Protein AF-A0A9K3GVF9-F1 (afdb_monomer)

Nearest PDB structures (foldseek):
  4v6y-assembly1_AT  TM=5.391E-01  e=9.243E+00  Escherichia coli K-12

Sequence (62 aa):
MPMVTVRRVLYKVGRAVMCGLTTKGEYGVKTVIEMLKDELEFTMALSGCPTLNGVTANHIRT

Foldseek 3Di:
DVVVVVVVVCVVLVVQLVVLCVPPRPVRNVVSVVVVVVVVCVVCVVVVHNDPVSDDCVSDDD

Mean predicted aligned error: 5.15 Å

InterPro domains:
  IPR000262 FMN-dependent dehydrogenase [PF01070] (13-61)
  IPR013785 Aldolase-type TIM barrel [G3DSA:3.20.20.70] (10-62)

pLDDT: mean 89.75, std 11.9, range [53.94, 98.38]

Organism: Helianthus annuus (NCBI:txid4232)

Structure (mmCIF, N/CA/C/O backbone):
data_AF-A0A9K3GVF9-F1
#
_entry.id   AF-A0A9K3GVF9-F1
#
loop_
_atom_site.group_PDB
_atom_site.id
_atom_site.type_symbol
_atom_site.label_atom_id
_atom_site.label_alt_id
_atom_site.label_comp_id
_atom_site.label_asym_id
_atom_site.label_entity_id
_atom_site.label_seq_id
_atom_site.pdbx_PDB_ins_code
_atom_site.Cartn_x
_atom_site.Cartn_y
_atom_site.Cartn_z
_atom_site.occupancy
_atom_site.B_iso_or_equiv
_atom_site.auth_seq_id
_atom_site.auth_comp_id
_atom_site.auth_asym_id
_atom_site.auth_atom_id
_atom_site.pdbx_PDB_model_num
ATOM 1 N N . MET A 1 1 ? 21.755 2.416 -2.228 1.00 53.94 1 MET A N 1
ATOM 2 C CA . MET A 1 1 ? 20.450 2.856 -2.777 1.00 53.94 1 MET A CA 1
ATOM 3 C C . MET A 1 1 ? 19.176 2.230 -2.150 1.00 53.94 1 MET A C 1
ATOM 5 O O . MET A 1 1 ? 18.110 2.538 -2.666 1.00 53.94 1 MET A O 1
ATOM 9 N N . PRO A 1 2 ? 19.172 1.455 -1.038 1.00 59.84 2 PRO A N 1
ATOM 10 C CA . PRO A 1 2 ? 17.904 0.964 -0.460 1.00 59.84 2 PRO A CA 1
ATOM 11 C C . PRO A 1 2 ? 17.140 2.043 0.334 1.00 59.84 2 PRO A C 1
ATOM 13 O O . PRO A 1 2 ? 15.913 2.080 0.327 1.00 59.84 2 PRO A O 1
ATOM 16 N N . MET A 1 3 ? 17.857 2.982 0.961 1.00 55.25 3 MET A N 1
ATOM 17 C CA . MET A 1 3 ? 17.278 3.990 1.860 1.00 55.25 3 MET A CA 1
ATOM 18 C C . MET A 1 3 ? 16.319 4.971 1.159 1.00 55.25 3 MET A C 1
ATOM 20 O O . MET A 1 3 ? 15.321 5.381 1.746 1.00 55.25 3 MET A O 1
ATOM 24 N N . VAL A 1 4 ? 16.569 5.316 -0.111 1.00 62.41 4 VAL A N 1
ATOM 25 C CA . VAL A 1 4 ? 15.703 6.229 -0.885 1.00 62.41 4 VAL A CA 1
ATOM 26 C C . VAL A 1 4 ? 14.388 5.5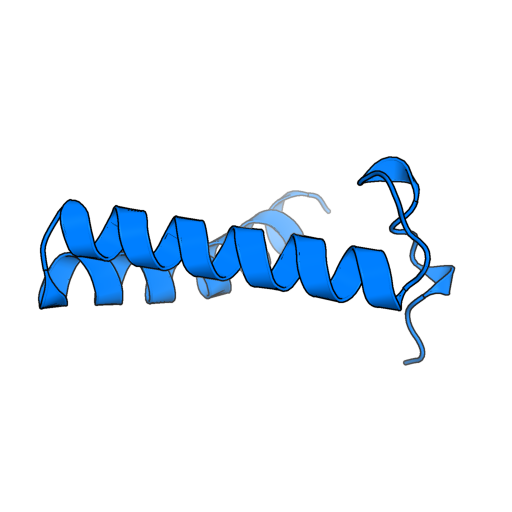46 -1.280 1.00 62.41 4 VAL A C 1
ATOM 28 O O . VAL A 1 4 ? 13.322 6.154 -1.187 1.00 62.41 4 VAL A O 1
ATOM 31 N N . THR A 1 5 ? 14.444 4.266 -1.659 1.00 64.19 5 THR A N 1
ATOM 32 C CA . THR A 1 5 ? 13.262 3.467 -2.014 1.00 64.19 5 THR A CA 1
ATOM 33 C C . THR A 1 5 ? 12.364 3.236 -0.802 1.00 64.19 5 THR A C 1
ATOM 35 O O . THR A 1 5 ? 11.160 3.477 -0.891 1.00 64.19 5 THR A O 1
ATOM 38 N N . VAL A 1 6 ? 12.945 2.883 0.354 1.00 65.25 6 VAL A N 1
ATOM 39 C CA . VAL A 1 6 ? 12.196 2.733 1.617 1.00 65.25 6 VAL A CA 1
ATOM 40 C C . VAL A 1 6 ? 11.475 4.035 1.974 1.00 65.25 6 VAL A C 1
ATOM 42 O O . VAL A 1 6 ? 10.289 4.013 2.297 1.00 65.25 6 VAL A O 1
ATOM 45 N N . ARG A 1 7 ? 12.138 5.189 1.816 1.00 70.75 7 ARG A N 1
ATOM 46 C CA . ARG A 1 7 ? 11.535 6.505 2.082 1.00 70.75 7 ARG A CA 1
ATOM 47 C C . ARG A 1 7 ? 10.335 6.801 1.176 1.00 70.75 7 ARG A C 1
ATOM 49 O O . ARG A 1 7 ? 9.346 7.373 1.632 1.00 70.75 7 ARG A O 1
ATOM 56 N N . ARG A 1 8 ? 10.404 6.406 -0.101 1.00 71.00 8 ARG A N 1
ATOM 57 C CA . ARG A 1 8 ? 9.342 6.653 -1.090 1.00 71.00 8 ARG A CA 1
ATOM 58 C C . ARG A 1 8 ? 8.102 5.785 -0.829 1.00 71.00 8 ARG A C 1
ATOM 60 O O . ARG A 1 8 ? 6.988 6.288 -0.962 1.00 71.00 8 ARG A O 1
ATOM 67 N N . VAL A 1 9 ? 8.287 4.526 -0.422 1.00 73.56 9 VAL A N 1
ATOM 68 C CA . VAL A 1 9 ? 7.182 3.622 -0.042 1.00 73.56 9 VAL A CA 1
ATOM 69 C C . VAL A 1 9 ? 6.538 4.071 1.272 1.00 73.56 9 VAL A C 1
ATOM 71 O O . VAL A 1 9 ? 5.317 4.219 1.320 1.00 73.56 9 VAL A O 1
ATOM 74 N N . LEU A 1 10 ? 7.341 4.395 2.297 1.00 74.19 10 LEU A N 1
ATOM 75 C CA . LEU A 1 10 ? 6.827 4.886 3.583 1.00 74.19 10 LEU A CA 1
ATOM 76 C C . LEU A 1 10 ? 5.989 6.156 3.426 1.00 74.19 10 LEU A C 1
ATOM 78 O O . LEU A 1 10 ? 4.952 6.289 4.063 1.00 74.19 10 LEU A O 1
ATOM 82 N N . TYR A 1 11 ? 6.417 7.089 2.575 1.00 76.69 11 TYR A N 1
ATOM 83 C CA . TYR A 1 11 ? 5.683 8.334 2.357 1.00 76.69 11 TYR A CA 1
ATOM 84 C C . TYR A 1 11 ? 4.295 8.099 1.746 1.00 76.69 11 TYR A C 1
ATOM 86 O O . TYR A 1 11 ? 3.320 8.721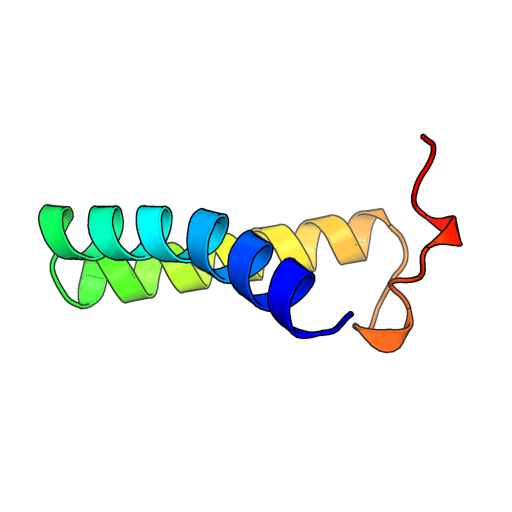 2.172 1.00 76.69 11 TYR A O 1
ATOM 94 N N . LYS A 1 12 ? 4.198 7.203 0.754 1.00 78.44 12 LYS A N 1
ATOM 95 C CA . LYS A 1 12 ? 2.934 6.916 0.062 1.00 78.44 12 LYS A CA 1
ATOM 96 C C . LYS A 1 12 ? 1.973 6.111 0.940 1.00 78.44 12 LYS A C 1
ATOM 98 O O . LYS A 1 12 ? 0.817 6.500 1.074 1.00 78.44 12 LYS A O 1
ATOM 103 N N . VAL A 1 13 ? 2.454 5.040 1.572 1.00 92.25 13 VAL A N 1
ATOM 104 C CA . VAL A 1 13 ? 1.619 4.161 2.411 1.00 92.25 13 VAL A CA 1
ATOM 105 C C . VAL A 1 13 ? 1.321 4.802 3.768 1.00 92.25 13 VAL A C 1
ATOM 107 O O . VAL A 1 13 ? 0.194 4.740 4.249 1.00 92.25 13 VAL A O 1
ATOM 110 N N . GLY A 1 14 ? 2.302 5.480 4.368 1.00 91.88 14 GLY A N 1
ATOM 111 C CA . GLY A 1 14 ? 2.180 6.059 5.706 1.00 91.88 14 GLY A CA 1
ATOM 112 C C . GLY A 1 14 ? 1.065 7.095 5.815 1.00 91.88 14 GLY A C 1
ATOM 113 O O . GLY A 1 14 ? 0.319 7.086 6.791 1.00 91.88 14 GLY A O 1
ATOM 114 N N . ARG A 1 15 ? 0.880 7.942 4.792 1.00 91.56 15 ARG A N 1
ATOM 115 C CA . ARG A 1 15 ? -0.256 8.875 4.764 1.00 91.56 15 ARG A CA 1
ATOM 116 C C . ARG A 1 15 ? -1.602 8.167 4.699 1.00 91.56 15 ARG A C 1
ATOM 118 O O . ARG A 1 15 ? -2.500 8.539 5.442 1.00 91.56 15 ARG A O 1
ATOM 125 N N . ALA A 1 16 ? -1.734 7.162 3.836 1.00 94.06 16 ALA A N 1
ATOM 126 C CA . ALA A 1 16 ? -2.983 6.422 3.692 1.00 94.06 16 A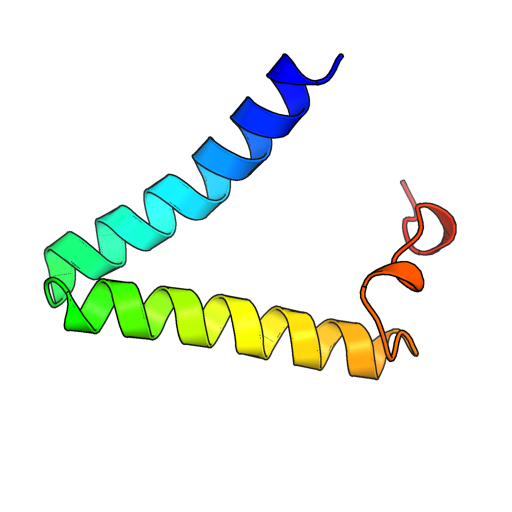LA A CA 1
ATOM 127 C C . ALA A 1 16 ? -3.371 5.734 5.012 1.00 94.06 16 ALA A C 1
ATOM 129 O O . ALA A 1 16 ? -4.507 5.864 5.467 1.00 94.06 16 ALA A O 1
ATOM 130 N N . VAL A 1 17 ? -2.405 5.089 5.675 1.00 96.00 17 VAL A N 1
ATOM 131 C CA . VAL A 1 17 ? -2.602 4.454 6.987 1.00 96.00 17 VAL A CA 1
ATOM 132 C C . VAL A 1 17 ? -3.000 5.479 8.052 1.00 96.00 17 VAL A C 1
ATOM 134 O O . VAL A 1 17 ? -3.961 5.244 8.780 1.00 96.00 17 VAL A O 1
ATOM 137 N N . MET A 1 18 ? -2.334 6.638 8.113 1.00 96.06 18 MET A N 1
ATOM 138 C CA . MET A 1 18 ? -2.707 7.705 9.051 1.00 96.06 18 MET A CA 1
ATOM 139 C C . MET A 1 18 ? -4.130 8.219 8.815 1.00 96.06 18 MET A C 1
ATOM 141 O O . MET A 1 18 ? -4.856 8.425 9.781 1.00 96.06 18 MET A O 1
ATOM 145 N N . CYS A 1 19 ? -4.558 8.379 7.560 1.00 95.00 19 CYS A N 1
ATOM 146 C CA . CYS A 1 19 ? -5.938 8.757 7.242 1.00 95.00 19 CYS A CA 1
ATOM 147 C C . CYS A 1 19 ? -6.951 7.682 7.670 1.00 95.00 19 CYS A C 1
ATOM 149 O O . CYS A 1 19 ? -8.018 8.012 8.184 1.00 95.00 19 CYS A O 1
ATOM 151 N N . GLY A 1 20 ? -6.630 6.396 7.501 1.00 97.19 20 GLY A N 1
ATOM 152 C CA . GLY A 1 20 ? -7.463 5.304 8.017 1.00 97.19 20 GLY A CA 1
ATOM 153 C C . GLY A 1 20 ? -7.584 5.352 9.543 1.00 97.19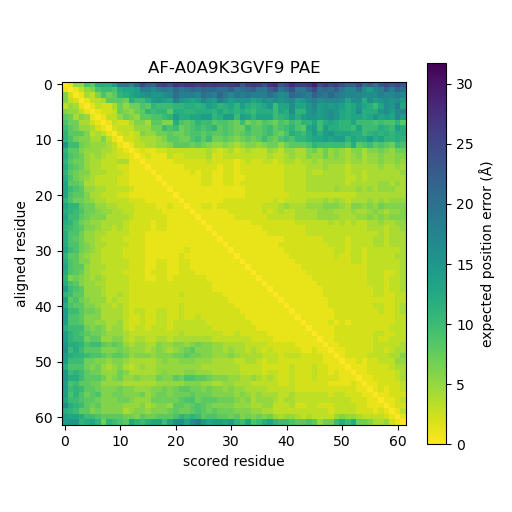 20 GLY A C 1
ATOM 154 O O . GLY A 1 20 ? -8.686 5.279 10.090 1.00 97.19 20 GLY A O 1
ATOM 155 N N . LEU A 1 21 ? -6.460 5.571 10.226 1.00 98.00 21 LEU A N 1
ATOM 156 C CA . LEU A 1 21 ? -6.408 5.655 11.682 1.00 98.00 21 LEU A CA 1
ATOM 157 C C . LEU A 1 21 ? -7.230 6.830 12.226 1.00 98.00 21 LEU A C 1
ATOM 159 O O . LEU A 1 21 ? -7.988 6.655 13.177 1.00 98.00 21 LEU A O 1
ATOM 163 N N . THR A 1 22 ? -7.120 8.016 11.623 1.00 98.00 22 THR A N 1
ATOM 164 C CA . THR A 1 22 ? -7.854 9.203 12.092 1.00 98.00 22 THR A CA 1
ATOM 165 C C . THR A 1 22 ? -9.348 9.151 11.788 1.00 98.00 22 THR A C 1
ATOM 167 O O . THR A 1 22 ? -10.122 9.814 12.471 1.00 98.00 22 THR A O 1
ATOM 170 N N . THR A 1 23 ? -9.772 8.377 10.786 1.00 97.44 23 THR A N 1
ATOM 171 C CA . THR A 1 23 ? -11.186 8.291 10.385 1.00 97.44 23 THR A CA 1
ATOM 172 C C . THR A 1 23 ? -11.957 7.205 11.127 1.00 97.44 23 THR A C 1
ATOM 174 O O . THR A 1 23 ? -13.093 7.446 11.531 1.00 97.44 23 THR A O 1
ATOM 177 N N . LYS A 1 24 ? -11.379 6.006 11.294 1.00 97.88 24 LYS A N 1
ATOM 178 C CA . LYS A 1 24 ? -12.057 4.848 11.914 1.00 97.88 24 LYS A CA 1
ATOM 179 C C . LYS A 1 24 ? -11.139 4.004 12.810 1.00 97.88 24 LYS A C 1
ATOM 181 O O . LYS A 1 24 ? -11.402 2.819 13.013 1.00 97.88 24 LYS A O 1
ATOM 186 N N . GLY A 1 25 ? -10.057 4.578 13.335 1.00 97.50 25 GLY A N 1
ATOM 187 C CA . GLY A 1 25 ? -9.121 3.856 14.197 1.00 97.50 25 GLY A CA 1
ATOM 188 C C . GLY A 1 25 ? -8.509 2.640 13.496 1.00 97.50 25 GLY A C 1
ATOM 189 O O . GLY A 1 25 ? -8.248 2.661 12.292 1.00 97.50 25 GLY A O 1
ATOM 190 N N . GLU A 1 26 ? -8.309 1.558 14.245 1.00 98.00 26 GLU A N 1
ATOM 191 C CA . GLU A 1 26 ? -7.772 0.294 13.722 1.00 98.00 26 GLU A CA 1
ATOM 192 C C . GLU A 1 26 ? -8.578 -0.238 12.527 1.00 98.00 26 GLU A C 1
ATOM 194 O O . GLU A 1 26 ? -7.996 -0.649 11.523 1.00 98.00 26 GLU A O 1
ATOM 199 N N . TYR A 1 27 ? -9.912 -0.168 12.589 1.00 98.38 27 TYR A N 1
ATOM 200 C CA . TYR A 1 27 ? -10.775 -0.626 11.499 1.00 98.38 27 TYR A CA 1
ATOM 201 C C . TYR A 1 27 ? -10.495 0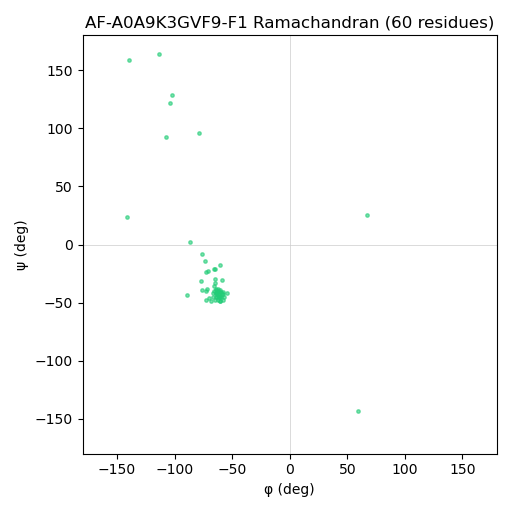.139 10.199 1.00 98.38 27 TYR A C 1
ATOM 203 O O . TYR A 1 27 ? -10.434 -0.453 9.119 1.00 98.38 27 TYR A O 1
ATOM 211 N N . GLY A 1 28 ? -10.283 1.454 10.292 1.00 97.81 28 GLY A N 1
ATOM 212 C CA . GLY A 1 28 ? -9.937 2.280 9.137 1.00 97.81 28 GLY A CA 1
ATOM 213 C C . GLY A 1 28 ? -8.569 1.932 8.559 1.00 97.81 28 GLY A C 1
ATOM 214 O O . GLY A 1 28 ? -8.430 1.851 7.341 1.00 97.81 28 GLY A O 1
ATOM 215 N N . VAL A 1 29 ? -7.578 1.650 9.411 1.00 97.94 29 VAL A N 1
ATOM 216 C CA . VAL A 1 29 ? -6.264 1.156 8.965 1.00 97.94 29 VAL A CA 1
ATOM 217 C C . VAL A 1 29 ? -6.401 -0.174 8.229 1.00 97.94 29 VAL A C 1
ATOM 219 O O . VAL A 1 29 ? -5.875 -0.309 7.124 1.00 97.94 29 VAL A O 1
ATOM 222 N N . LYS A 1 30 ? -7.138 -1.131 8.804 1.00 98.12 30 LYS A N 1
ATOM 223 C CA . LYS A 1 30 ? -7.377 -2.440 8.188 1.00 98.12 30 LYS A CA 1
ATOM 224 C C . LYS A 1 30 ? -8.038 -2.298 6.818 1.00 98.12 30 LYS A C 1
ATOM 226 O O . LYS A 1 30 ? -7.522 -2.837 5.846 1.00 98.12 30 LYS A O 1
ATOM 231 N N . THR A 1 31 ? -9.090 -1.484 6.735 1.00 98.06 31 THR A N 1
ATOM 232 C CA . THR A 1 31 ? -9.795 -1.199 5.474 1.00 98.06 31 THR A CA 1
ATOM 233 C C . THR A 1 31 ? -8.843 -0.623 4.422 1.00 98.06 31 THR A C 1
ATOM 235 O O . THR A 1 31 ? -8.858 -1.046 3.273 1.00 98.06 31 THR A O 1
ATOM 238 N N . VAL A 1 32 ? -7.988 0.338 4.794 1.00 97.31 32 VAL A N 1
ATOM 239 C CA . VAL A 1 32 ? -7.021 0.936 3.858 1.00 97.31 32 VAL A CA 1
ATOM 240 C C . VAL A 1 32 ? -6.014 -0.093 3.349 1.00 97.31 32 VAL A C 1
ATOM 242 O O . VAL A 1 32 ? -5.698 -0.094 2.161 1.00 97.31 32 VAL A O 1
ATOM 245 N N . ILE A 1 33 ? -5.508 -0.964 4.222 1.00 96.75 33 ILE A N 1
ATOM 246 C CA . ILE A 1 33 ? -4.563 -2.015 3.830 1.00 96.75 33 ILE A CA 1
ATOM 247 C C . ILE A 1 33 ? -5.239 -3.036 2.906 1.00 96.75 33 ILE A C 1
ATOM 249 O O . ILE A 1 33 ? -4.631 -3.428 1.912 1.00 96.75 33 ILE A O 1
ATOM 253 N N . GLU A 1 34 ? -6.483 -3.425 3.194 1.00 98.19 34 GLU A N 1
ATOM 254 C CA . GLU A 1 34 ? -7.282 -4.308 2.332 1.00 98.19 34 GLU A CA 1
ATOM 255 C C . GLU A 1 34 ? -7.507 -3.675 0.954 1.00 98.19 34 GLU A C 1
ATOM 257 O O . GLU A 1 34 ? -7.150 -4.288 -0.045 1.00 98.19 34 GLU A O 1
ATOM 262 N N . MET A 1 35 ? -7.928 -2.407 0.881 1.00 97.44 35 MET A N 1
ATOM 263 C CA . MET A 1 35 ? -8.085 -1.700 -0.400 1.00 97.44 35 MET A CA 1
ATOM 264 C C . MET A 1 35 ? -6.779 -1.633 -1.207 1.00 97.44 35 MET A C 1
ATOM 266 O O . MET A 1 35 ? -6.786 -1.834 -2.418 1.00 97.44 35 MET A O 1
ATOM 270 N N . LEU A 1 36 ? -5.642 -1.356 -0.555 1.00 96.06 36 LEU A N 1
ATOM 271 C CA . LEU A 1 36 ? -4.340 -1.331 -1.234 1.00 96.06 36 LEU A CA 1
ATOM 272 C C . LEU A 1 36 ? -3.927 -2.714 -1.749 1.00 96.06 36 LEU A C 1
ATOM 274 O O . LEU A 1 36 ? -3.286 -2.805 -2.797 1.00 96.06 36 LEU A O 1
ATOM 278 N N . LYS A 1 37 ? -4.260 -3.774 -1.008 1.00 95.69 37 LYS A N 1
ATOM 279 C CA . LYS A 1 37 ? -4.006 -5.153 -1.417 1.00 95.69 37 LYS A CA 1
ATOM 280 C C . LYS A 1 37 ? -4.884 -5.533 -2.612 1.00 95.69 37 LYS A C 1
ATOM 282 O O . LYS A 1 37 ? -4.347 -6.028 -3.598 1.00 95.69 37 LYS A O 1
ATOM 287 N N . ASP A 1 38 ? -6.182 -5.259 -2.541 1.00 97.62 38 ASP A N 1
ATOM 288 C CA . ASP A 1 38 ? -7.142 -5.594 -3.595 1.00 97.62 38 ASP A CA 1
ATOM 289 C C . ASP A 1 38 ? -6.789 -4.883 -4.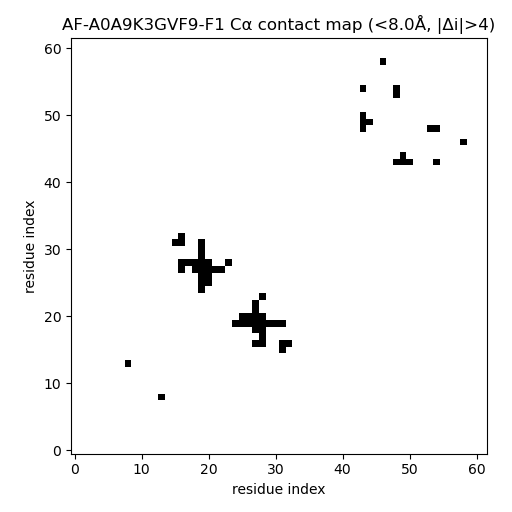909 1.00 97.62 38 ASP A C 1
ATOM 291 O O . ASP A 1 38 ? -6.759 -5.509 -5.966 1.00 97.62 38 ASP A O 1
ATOM 295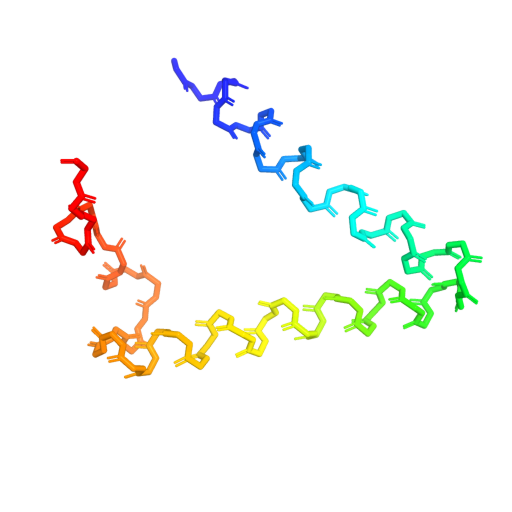 N N . GLU A 1 39 ? -6.426 -3.597 -4.849 1.00 97.00 39 GLU A N 1
ATOM 296 C CA . GLU A 1 39 ? -6.001 -2.832 -6.029 1.00 97.00 39 GLU A CA 1
ATOM 297 C C . GLU A 1 39 ? -4.701 -3.386 -6.640 1.00 97.00 39 GLU A C 1
ATOM 299 O O . GLU A 1 39 ? -4.550 -3.443 -7.865 1.00 97.00 39 GLU A O 1
ATOM 304 N N . LEU A 1 40 ? -3.757 -3.823 -5.796 1.00 95.12 40 LEU A N 1
ATOM 305 C CA . LEU A 1 40 ? -2.524 -4.460 -6.255 1.00 95.12 40 LEU A CA 1
ATOM 306 C C . LEU A 1 40 ? -2.821 -5.789 -6.961 1.00 95.12 40 LEU A C 1
ATOM 308 O O . LEU A 1 40 ? -2.312 -6.011 -8.060 1.00 95.12 40 LEU A O 1
ATOM 312 N N . GLU A 1 41 ? -3.645 -6.650 -6.362 1.00 96.56 41 GLU A N 1
ATOM 313 C CA . GLU A 1 41 ? -4.040 -7.938 -6.945 1.00 96.56 41 GLU A CA 1
ATOM 314 C C . GLU A 1 41 ? -4.815 -7.745 -8.256 1.00 96.56 41 GLU A C 1
ATOM 316 O O . GLU A 1 41 ? -4.521 -8.411 -9.254 1.00 96.56 41 GLU A O 1
ATOM 321 N N . PHE A 1 42 ? -5.736 -6.780 -8.296 1.00 96.94 42 PHE A N 1
ATOM 322 C CA . PHE A 1 42 ? -6.492 -6.431 -9.496 1.00 96.94 42 PHE A CA 1
ATOM 323 C C . PHE A 1 42 ? -5.577 -5.937 -10.624 1.00 96.94 42 PHE A C 1
ATOM 325 O O . PHE A 1 42 ? -5.634 -6.438 -11.749 1.00 96.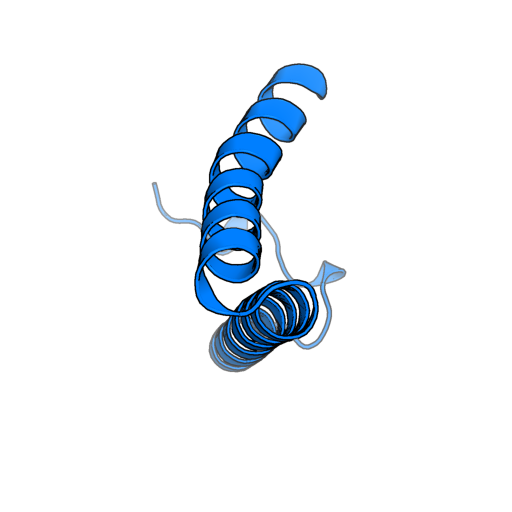94 42 PHE A O 1
ATOM 332 N N . THR A 1 43 ? -4.657 -5.019 -10.319 1.00 95.81 43 THR A N 1
ATOM 333 C CA . THR A 1 43 ? -3.680 -4.510 -11.295 1.00 95.81 43 THR A CA 1
ATOM 334 C C . THR A 1 43 ? -2.754 -5.617 -11.800 1.00 95.81 43 THR A C 1
ATOM 336 O O . THR A 1 43 ? -2.437 -5.677 -12.991 1.00 95.81 43 THR A O 1
ATOM 339 N N . MET A 1 44 ? -2.322 -6.516 -10.916 1.00 96.44 44 MET A N 1
ATOM 340 C CA . MET A 1 44 ? -1.491 -7.662 -11.274 1.00 96.44 44 MET A CA 1
ATOM 341 C C . MET A 1 44 ? -2.219 -8.631 -12.208 1.00 96.44 44 MET A C 1
ATOM 343 O O . MET A 1 44 ? -1.628 -9.065 -13.200 1.00 96.44 44 MET A O 1
ATOM 347 N N . ALA A 1 45 ? -3.500 -8.907 -11.952 1.00 96.69 45 ALA A N 1
ATOM 348 C CA . ALA A 1 45 ? -4.332 -9.718 -12.836 1.00 96.69 45 ALA A CA 1
ATOM 349 C C . ALA A 1 45 ? -4.443 -9.090 -14.236 1.00 96.69 45 ALA A C 1
ATOM 351 O O . ALA A 1 45 ? -4.222 -9.775 -15.236 1.00 96.69 45 ALA A O 1
ATOM 352 N N . LEU A 1 46 ? -4.688 -7.776 -14.312 1.00 95.88 46 LEU A N 1
ATOM 353 C CA . LEU A 1 46 ? -4.733 -7.037 -15.581 1.00 95.88 46 LEU A CA 1
ATOM 354 C C . LEU A 1 46 ? -3.379 -6.993 -16.303 1.00 95.88 46 LEU A C 1
ATOM 356 O O . LEU A 1 46 ? -3.333 -6.953 -17.530 1.00 95.88 46 LEU A O 1
ATOM 360 N N . SER A 1 47 ? -2.277 -7.029 -15.553 1.00 94.44 47 SER A N 1
ATOM 361 C CA . SER A 1 47 ? -0.914 -7.015 -16.099 1.00 94.44 47 SER A CA 1
ATOM 362 C C . SER A 1 47 ? -0.391 -8.411 -16.458 1.00 94.44 47 SER A C 1
ATOM 364 O O . SER A 1 47 ? 0.765 -8.540 -16.856 1.00 94.44 47 SER A O 1
ATOM 366 N N . GLY A 1 48 ? -1.194 -9.469 -16.288 1.00 95.12 48 GLY A N 1
ATOM 367 C CA . GLY A 1 48 ? -0.767 -10.850 -16.538 1.00 95.12 48 GLY A CA 1
ATOM 368 C C . GLY A 1 48 ? 0.303 -11.357 -15.562 1.00 95.12 48 GLY A C 1
ATOM 369 O O . GLY A 1 48 ? 1.083 -12.243 -15.907 1.00 95.12 48 GLY A O 1
ATOM 370 N N . CYS A 1 49 ? 0.365 -10.797 -14.352 1.00 96.25 49 CYS A N 1
ATOM 371 C CA . CYS A 1 49 ? 1.357 -11.125 -13.328 1.00 96.25 49 CYS A CA 1
ATOM 372 C C . CYS A 1 49 ? 0.709 -11.927 -12.183 1.00 96.25 49 CYS A C 1
ATOM 374 O O . CYS A 1 49 ? 0.230 -11.328 -11.226 1.00 96.25 49 CYS A O 1
ATOM 376 N N . PRO A 1 50 ? 0.713 -13.273 -12.204 1.00 91.50 50 PRO A N 1
ATOM 377 C CA . PRO A 1 50 ? 0.039 -14.077 -11.175 1.00 91.50 50 PRO A CA 1
ATOM 378 C C . PRO A 1 50 ? 0.766 -14.083 -9.821 1.00 91.50 50 PRO A C 1
ATOM 380 O O . PRO A 1 50 ? 0.213 -14.523 -8.819 1.00 91.50 50 PRO A O 1
ATOM 383 N N . THR A 1 51 ? 2.024 -13.635 -9.780 1.00 94.38 51 THR A N 1
ATOM 384 C CA . THR A 1 51 ? 2.843 -13.578 -8.562 1.00 94.38 51 THR A CA 1
ATOM 385 C C . THR A 1 51 ? 3.650 -12.286 -8.526 1.00 94.38 51 THR A C 1
ATOM 387 O O . THR A 1 51 ? 3.923 -11.690 -9.569 1.00 94.38 51 THR A O 1
ATOM 390 N N . LEU A 1 52 ? 4.089 -11.874 -7.332 1.00 93.69 52 LEU A N 1
ATOM 391 C CA . LEU A 1 52 ? 4.907 -10.667 -7.154 1.00 93.69 52 LEU A CA 1
ATOM 392 C C . LEU A 1 52 ? 6.219 -10.719 -7.952 1.00 93.69 52 LEU A C 1
ATOM 394 O O . LEU A 1 52 ? 6.678 -9.691 -8.436 1.00 93.69 52 LEU A O 1
ATOM 398 N N . ASN A 1 53 ? 6.783 -11.914 -8.158 1.00 93.75 53 ASN A N 1
ATOM 399 C CA . ASN A 1 53 ? 7.988 -12.106 -8.972 1.00 93.75 53 ASN A CA 1
ATOM 400 C C . ASN A 1 53 ? 7.762 -11.780 -10.457 1.00 93.75 53 ASN A C 1
ATOM 402 O O . ASN A 1 53 ? 8.722 -11.514 -11.177 1.00 93.75 53 ASN A O 1
ATOM 406 N N . GLY A 1 54 ? 6.507 -11.790 -10.919 1.00 92.94 54 GLY A N 1
ATOM 407 C CA . GLY A 1 54 ? 6.144 -11.357 -12.265 1.00 92.94 54 GLY A CA 1
ATOM 408 C C . GLY A 1 54 ? 6.258 -9.845 -12.457 1.00 92.94 54 GLY A C 1
ATOM 409 O O . GLY A 1 54 ? 6.467 -9.396 -13.579 1.00 92.94 54 GLY A O 1
ATOM 410 N N . VAL A 1 55 ? 6.196 -9.047 -11.386 1.00 93.56 55 VAL A N 1
ATOM 411 C CA . VAL A 1 55 ? 6.252 -7.582 -11.469 1.00 93.56 55 VAL A CA 1
ATOM 412 C C . VAL A 1 55 ? 7.700 -7.124 -11.666 1.00 93.56 55 VAL A C 1
ATOM 414 O O . VAL A 1 55 ? 8.472 -6.966 -10.722 1.00 93.56 55 VAL A O 1
ATOM 417 N N . THR A 1 56 ? 8.073 -6.900 -12.924 1.00 93.31 56 THR A N 1
ATOM 418 C CA . THR A 1 56 ? 9.417 -6.447 -13.328 1.00 93.31 56 THR A CA 1
ATOM 419 C C . THR A 1 56 ? 9.402 -5.040 -13.930 1.00 93.31 56 THR A C 1
ATOM 421 O O . THR A 1 56 ? 8.357 -4.546 -14.354 1.00 93.31 56 THR A O 1
ATOM 424 N N . ALA A 1 57 ? 10.574 -4.401 -14.034 1.00 91.50 57 ALA A N 1
ATOM 425 C CA . ALA A 1 57 ? 10.719 -3.069 -14.634 1.00 91.50 57 ALA A CA 1
ATOM 426 C C . ALA A 1 57 ? 10.279 -2.997 -16.112 1.00 91.50 57 ALA A C 1
ATOM 428 O O . ALA A 1 57 ? 9.985 -1.912 -16.599 1.00 91.50 57 ALA A O 1
ATOM 429 N N . ASN A 1 58 ? 10.162 -4.138 -16.804 1.00 91.75 58 ASN A N 1
ATOM 430 C CA . ASN A 1 58 ? 9.682 -4.208 -18.188 1.00 91.75 58 ASN A CA 1
ATOM 431 C C . ASN A 1 58 ? 8.216 -3.766 -18.345 1.00 91.75 58 ASN A C 1
ATOM 433 O O . ASN A 1 58 ? 7.807 -3.386 -19.438 1.00 91.75 58 ASN A O 1
ATOM 437 N N . HIS A 1 59 ? 7.430 -3.787 -17.262 1.00 89.69 59 HIS A N 1
ATOM 438 C CA . HIS A 1 59 ? 6.048 -3.296 -17.257 1.00 89.69 59 HIS A CA 1
ATOM 439 C C . HIS A 1 59 ? 5.960 -1.761 -17.226 1.00 89.69 59 HIS A C 1
ATOM 441 O O . HIS A 1 59 ? 4.871 -1.205 -17.345 1.00 89.69 59 HIS A O 1
ATOM 447 N N . ILE A 1 60 ? 7.084 -1.060 -17.048 1.00 91.75 60 ILE A N 1
ATOM 448 C CA . ILE A 1 60 ? 7.128 0.391 -16.870 1.00 91.75 60 ILE A CA 1
ATOM 449 C C . ILE A 1 60 ? 7.617 1.039 -18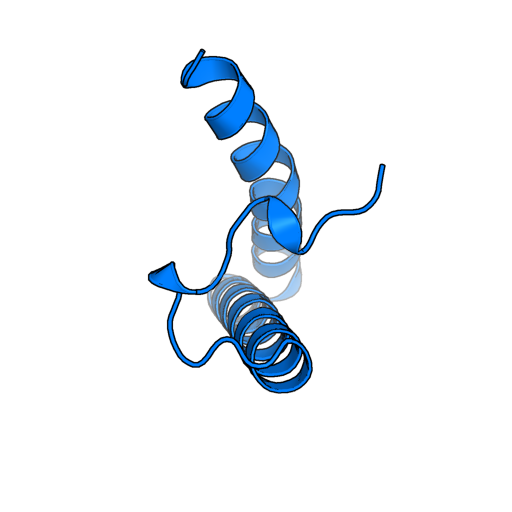.167 1.00 91.75 60 ILE A C 1
ATOM 451 O O . ILE A 1 60 ? 8.725 0.778 -18.629 1.00 91.75 60 ILE A O 1
ATOM 455 N N . ARG A 1 61 ? 6.806 1.935 -18.734 1.00 91.38 61 ARG A N 1
ATOM 456 C CA . ARG A 1 61 ? 7.233 2.879 -19.776 1.00 91.38 61 ARG A CA 1
ATOM 457 C C . ARG A 1 61 ? 7.438 4.240 -19.116 1.00 91.38 61 ARG A C 1
ATOM 459 O O . ARG A 1 61 ? 6.559 4.676 -18.376 1.00 91.38 61 ARG A O 1
ATOM 466 N N . THR A 1 62 ? 8.600 4.854 -19.335 1.00 83.25 62 THR A N 1
ATOM 467 C CA . THR A 1 62 ? 8.997 6.129 -18.707 1.00 83.25 62 THR A CA 1
ATOM 468 C C . THR A 1 62 ? 9.214 7.187 -19.769 1.00 83.25 62 THR A C 1
ATOM 470 O O . THR A 1 62 ? 9.711 6.801 -20.851 1.00 83.25 62 THR A O 1
#

Secondary structure (DSSP, 8-state):
-HHHHHHHHHHHHHHHHHHHHHHHHHHHHHHHHHHHHHHHHHHHHHTT-SSGGG--GGG---

Radius of gyration: 14.14 Å; Cα contacts (8 Å, |Δi|>4): 32; chains: 1; bounding box: 32×23×34 Å

Solvent-accessible surface area (backbone atoms only — not comparable to full-atom values): 3624 Å² total; per-residue (Å²): 123,65,70,64,54,54,52,55,52,49,58,60,51,49,52,52,41,50,53,16,36,76,73,49,36,70,62,23,28,52,51,45,52,49,54,56,48,53,52,50,54,52,51,26,58,77,68,72,27,95,47,77,88,58,71,51,75,86,80,61,88,130